Protein AF-A0A0C9T5G6-F1 (afdb_monomer_lite)

Radius of gyration: 14.72 Å; chains: 1; bounding box: 32×23×45 Å

Structure (mmCIF, N/CA/C/O backbone):
data_AF-A0A0C9T5G6-F1
#
_entry.id   AF-A0A0C9T5G6-F1
#
loop_
_atom_site.group_PDB
_atom_site.id
_atom_site.type_symbol
_atom_site.label_atom_id
_atom_site.label_alt_id
_atom_site.label_comp_id
_atom_site.label_asym_id
_atom_site.label_entity_id
_atom_site.label_seq_id
_atom_site.pdbx_PDB_ins_code
_atom_site.Cartn_x
_atom_site.Cartn_y
_atom_site.Cartn_z
_atom_site.occupancy
_atom_site.B_iso_or_equiv
_atom_site.auth_seq_id
_atom_site.auth_comp_id
_atom_site.auth_asym_id
_atom_site.auth_atom_id
_atom_site.pdbx_PDB_model_num
ATOM 1 N N . LEU A 1 1 ? -10.493 -3.730 16.700 1.00 75.31 1 LEU A N 1
ATOM 2 C CA . LEU A 1 1 ? -9.606 -2.964 15.793 1.00 75.31 1 LEU A CA 1
ATOM 3 C C . LEU A 1 1 ? -9.311 -1.556 16.304 1.00 75.31 1 LEU A C 1
ATOM 5 O O . LEU A 1 1 ? -8.146 -1.230 16.403 1.00 75.31 1 LEU A O 1
ATOM 9 N N . LEU A 1 2 ? -10.308 -0.746 16.682 1.00 80.88 2 LEU A N 1
ATOM 10 C CA . LEU A 1 2 ? -10.092 0.678 17.016 1.00 80.88 2 LEU A CA 1
ATOM 11 C C . LEU A 1 2 ? -9.248 0.973 18.266 1.00 80.88 2 LEU A C 1
ATOM 13 O O . LEU A 1 2 ? -8.744 2.078 18.405 1.00 80.88 2 LEU A O 1
ATOM 17 N N . PHE A 1 3 ? -9.087 -0.005 19.157 1.00 88.69 3 PHE A N 1
ATOM 18 C CA . PHE A 1 3 ? -8.210 0.100 20.329 1.00 88.69 3 PHE A CA 1
ATOM 19 C C . PHE A 1 3 ? -6.805 -0.456 20.079 1.00 88.69 3 PHE A C 1
ATOM 21 O O . PHE A 1 3 ? -5.969 -0.433 20.977 1.00 88.69 3 PHE A O 1
ATOM 28 N N . LEU A 1 4 ? -6.555 -1.003 18.886 1.00 89.06 4 LEU A N 1
ATOM 29 C CA . LEU A 1 4 ? -5.241 -1.495 18.510 1.00 89.06 4 LEU A CA 1
ATOM 30 C C . LEU A 1 4 ? -4.440 -0.360 17.867 1.00 89.06 4 LEU A C 1
ATOM 32 O O . LEU A 1 4 ? -5.009 0.444 17.125 1.00 89.06 4 LEU A O 1
ATOM 36 N N . PRO A 1 5 ? -3.125 -0.310 18.104 1.00 88.25 5 PRO A N 1
ATOM 37 C CA . PRO A 1 5 ? -2.254 0.604 17.391 1.00 88.25 5 PRO A CA 1
ATOM 38 C C . PRO A 1 5 ? -2.204 0.244 15.886 1.00 88.25 5 PRO A C 1
ATOM 40 O O . PRO A 1 5 ? -2.388 -0.930 15.530 1.00 88.25 5 PRO A O 1
ATOM 43 N N . PRO A 1 6 ? -1.969 1.219 14.983 1.00 82.62 6 PRO A N 1
ATOM 44 C CA . PRO A 1 6 ? -1.970 1.001 13.532 1.00 82.62 6 PRO A CA 1
ATOM 45 C C . PRO A 1 6 ? -1.040 -0.126 13.068 1.00 82.62 6 PRO A C 1
ATOM 47 O O . PRO A 1 6 ? -1.373 -0.861 12.142 1.00 82.62 6 PRO A O 1
ATOM 50 N N . GLU A 1 7 ? 0.084 -0.323 13.758 1.00 83.12 7 GLU A N 1
ATOM 51 C CA . GLU A 1 7 ? 1.075 -1.365 13.484 1.00 83.12 7 GLU A CA 1
ATOM 52 C C . GLU A 1 7 ? 0.501 -2.782 13.612 1.00 83.12 7 GLU A C 1
ATOM 54 O O . GLU A 1 7 ? 1.009 -3.698 12.967 1.00 83.12 7 GLU A O 1
ATOM 59 N N . LEU A 1 8 ? -0.555 -2.962 14.415 1.00 87.62 8 LEU A N 1
ATOM 60 C CA . LEU A 1 8 ? -1.283 -4.225 14.555 1.00 87.62 8 LEU A CA 1
ATOM 61 C C . LEU A 1 8 ? -2.512 -4.298 13.642 1.00 87.62 8 LEU A C 1
ATOM 63 O O . LEU A 1 8 ? -2.890 -5.385 13.219 1.00 87.62 8 LEU A O 1
ATOM 67 N N . VAL A 1 9 ? -3.125 -3.160 13.308 1.00 88.25 9 VAL A N 1
ATOM 68 C CA . VAL A 1 9 ? -4.277 -3.106 12.393 1.00 88.25 9 VAL A CA 1
ATOM 69 C C . VAL A 1 9 ? -3.857 -3.366 10.945 1.00 88.25 9 VAL A C 1
ATOM 71 O O . VAL A 1 9 ? -4.553 -4.090 10.237 1.00 88.25 9 VAL A O 1
ATOM 74 N N . GLU A 1 10 ? -2.721 -2.817 10.509 1.00 85.38 10 GLU A N 1
ATOM 75 C CA . GLU A 1 10 ? -2.204 -2.975 9.143 1.00 85.38 10 GLU A CA 1
ATOM 76 C C . GLU A 1 10 ? -1.997 -4.452 8.746 1.00 85.38 10 GLU A C 1
ATOM 78 O O . GLU A 1 10 ? -2.505 -4.839 7.696 1.00 85.38 10 GLU A O 1
ATOM 83 N N . PRO A 1 11 ? -1.326 -5.315 9.541 1.00 85.75 11 PRO A N 1
ATOM 84 C CA . PRO A 1 11 ? -1.221 -6.745 9.242 1.00 85.75 11 PRO A CA 1
ATOM 85 C C . PRO A 1 11 ? -2.578 -7.445 9.142 1.00 85.75 11 PRO A C 1
ATOM 87 O O . PRO A 1 11 ? -2.786 -8.224 8.224 1.00 85.75 11 PRO A O 1
ATOM 90 N N . ILE A 1 12 ? -3.529 -7.120 10.024 1.00 89.62 12 ILE A N 1
ATOM 91 C CA . ILE A 1 12 ? -4.872 -7.721 9.990 1.00 89.62 12 ILE A CA 1
ATOM 92 C C . ILE A 1 12 ? -5.595 -7.336 8.692 1.00 89.62 12 ILE A C 1
ATOM 94 O O . ILE A 1 12 ? -6.167 -8.182 8.009 1.00 89.62 12 ILE A O 1
ATOM 98 N N . ALA A 1 13 ? -5.538 -6.059 8.303 1.00 88.88 13 ALA A N 1
ATOM 99 C CA . ALA A 1 13 ? -6.057 -5.612 7.012 1.00 88.88 13 ALA A CA 1
ATOM 100 C C . ALA A 1 13 ? -5.277 -6.234 5.837 1.00 88.88 13 ALA A C 1
ATOM 102 O O . ALA A 1 13 ? -5.839 -6.467 4.764 1.00 88.88 13 ALA A O 1
ATOM 103 N N . ALA A 1 14 ? -3.993 -6.543 6.033 1.00 86.00 14 ALA A N 1
ATOM 104 C CA . ALA A 1 14 ? -3.157 -7.276 5.095 1.00 86.00 14 ALA A CA 1
ATOM 105 C C . ALA A 1 14 ? -3.457 -8.779 5.020 1.00 86.00 14 ALA A C 1
ATOM 107 O O . ALA A 1 14 ? -2.839 -9.408 4.168 1.00 86.00 14 ALA A O 1
ATOM 108 N N . ASP A 1 15 ? -4.433 -9.319 5.751 1.00 88.50 15 ASP A N 1
ATOM 109 C CA . ASP A 1 15 ? -4.917 -10.702 5.587 1.00 88.50 15 ASP A CA 1
ATOM 110 C C . ASP A 1 15 ? -6.283 -10.780 4.878 1.00 88.50 15 ASP A C 1
ATOM 112 O O . ASP A 1 15 ? -6.708 -11.841 4.435 1.00 88.50 15 ASP A O 1
ATOM 116 N N . ILE A 1 16 ? -6.976 -9.652 4.685 1.00 89.69 16 ILE A N 1
ATOM 117 C CA . ILE A 1 16 ? -8.267 -9.617 3.978 1.00 89.69 16 ILE A CA 1
ATOM 118 C C . ILE A 1 16 ? -8.012 -9.570 2.471 1.00 89.69 16 ILE A C 1
ATOM 120 O O . ILE A 1 16 ? -7.510 -8.566 1.976 1.00 89.69 16 ILE A O 1
ATOM 124 N N . ASP A 1 17 ? -8.336 -10.613 1.709 1.00 86.44 17 ASP A N 1
ATOM 125 C CA . ASP A 1 17 ? -8.026 -10.669 0.268 1.00 86.44 17 ASP A CA 1
ATOM 126 C C . ASP A 1 17 ? -8.962 -9.830 -0.607 1.00 86.44 17 ASP A C 1
ATOM 128 O O . ASP A 1 17 ? -8.508 -9.146 -1.528 1.00 86.44 17 ASP A O 1
ATOM 132 N N . SER A 1 18 ? -10.257 -9.854 -0.294 1.00 89.06 18 SER A N 1
ATOM 133 C CA . SER A 1 18 ? -11.313 -9.195 -1.062 1.00 89.06 18 SER A CA 1
ATOM 134 C C . SER A 1 18 ? -11.210 -7.663 -0.980 1.00 89.06 18 SER A C 1
ATOM 136 O O . SER A 1 18 ? -11.327 -7.092 0.110 1.00 89.06 18 SER A O 1
ATOM 138 N N . PRO A 1 19 ? -11.054 -6.953 -2.117 1.00 87.44 19 PRO A N 1
ATOM 139 C CA . PRO A 1 19 ? -11.084 -5.491 -2.138 1.00 87.44 19 PRO A CA 1
ATOM 140 C C . PRO A 1 19 ? -12.428 -4.919 -1.675 1.00 87.44 19 PRO A C 1
ATOM 142 O O . PRO A 1 19 ? -12.461 -3.853 -1.067 1.00 87.44 19 PRO A O 1
ATOM 145 N N . ALA A 1 20 ? -13.531 -5.627 -1.937 1.00 90.81 20 ALA A N 1
ATOM 146 C CA . ALA A 1 20 ? -14.856 -5.211 -1.491 1.00 90.81 20 ALA A CA 1
ATOM 147 C C . ALA A 1 20 ? -14.966 -5.252 0.040 1.00 90.81 20 ALA A C 1
ATOM 149 O O . ALA A 1 20 ? -15.473 -4.310 0.641 1.00 90.81 20 ALA A O 1
ATOM 150 N N . ASP A 1 21 ? -14.418 -6.287 0.681 1.00 92.94 21 ASP A N 1
ATOM 151 C CA . ASP A 1 21 ? -14.459 -6.418 2.142 1.00 92.94 21 ASP A CA 1
ATOM 152 C C . ASP A 1 21 ? -13.558 -5.391 2.828 1.00 92.94 21 ASP A C 1
ATOM 154 O O . ASP A 1 21 ? -13.947 -4.803 3.836 1.00 92.94 21 ASP A O 1
ATOM 158 N N . LEU A 1 22 ? -12.389 -5.098 2.248 1.00 91.44 22 LEU A N 1
ATOM 159 C CA . LEU A 1 22 ? -11.546 -3.987 2.697 1.00 91.44 22 LEU A CA 1
ATOM 160 C C . LEU A 1 22 ? -12.260 -2.648 2.593 1.00 91.44 22 LEU A C 1
ATOM 162 O O . LEU A 1 22 ? -12.171 -1.843 3.514 1.00 91.44 22 LEU A O 1
ATOM 166 N N . LEU A 1 23 ? -12.948 -2.399 1.478 1.00 92.75 23 LEU A N 1
ATOM 167 C CA . LEU A 1 23 ? -13.704 -1.170 1.293 1.00 92.75 23 LEU A CA 1
ATOM 168 C C . LEU A 1 23 ? -14.824 -1.069 2.328 1.00 92.75 23 LEU A C 1
ATOM 170 O O . LEU A 1 23 ? -14.924 -0.054 3.009 1.00 92.75 23 LEU A O 1
ATOM 174 N N . ASN A 1 24 ? -15.598 -2.136 2.519 1.00 94.56 24 ASN A N 1
ATOM 175 C CA . ASN A 1 24 ? -16.631 -2.183 3.549 1.00 94.56 24 ASN A CA 1
ATOM 176 C C . ASN A 1 24 ? -16.046 -1.917 4.943 1.00 94.56 24 ASN A C 1
ATOM 178 O O . ASN A 1 24 ? -16.608 -1.127 5.700 1.00 94.56 24 ASN A O 1
ATOM 182 N N . LEU A 1 25 ? -14.887 -2.501 5.266 1.00 92.62 25 LEU A N 1
ATOM 183 C CA . LEU A 1 25 ? -14.199 -2.275 6.536 1.00 92.62 25 LEU A CA 1
ATOM 184 C C . LEU A 1 25 ? -13.711 -0.825 6.681 1.00 92.62 25 LEU A C 1
ATOM 186 O O . LEU A 1 25 ? -13.893 -0.219 7.737 1.00 92.62 25 LEU A O 1
ATOM 190 N N . ALA A 1 26 ? -13.138 -0.245 5.626 1.00 93.19 26 ALA A N 1
ATOM 191 C CA . ALA A 1 26 ? -12.693 1.146 5.591 1.00 93.19 26 ALA A CA 1
ATOM 192 C C . ALA A 1 26 ? -13.846 2.134 5.812 1.00 93.19 26 ALA A C 1
ATOM 194 O O . ALA A 1 26 ? -13.659 3.168 6.446 1.00 93.19 26 ALA A O 1
ATOM 195 N N . LEU A 1 27 ? -15.043 1.809 5.322 1.00 94.69 27 LEU A N 1
ATOM 196 C CA . LEU A 1 27 ? -16.226 2.662 5.427 1.00 94.69 27 LEU A CA 1
ATOM 197 C C . LEU A 1 27 ? -16.886 2.632 6.812 1.00 94.69 27 LEU A C 1
ATOM 199 O O . LEU A 1 27 ? -17.751 3.460 7.087 1.00 94.69 27 LEU A O 1
ATOM 203 N N . THR A 1 28 ? -16.479 1.725 7.705 1.00 94.38 28 THR A N 1
ATOM 204 C CA . THR A 1 28 ? -17.066 1.641 9.052 1.00 94.38 28 THR A CA 1
ATOM 205 C C . THR A 1 28 ? -16.735 2.849 9.926 1.00 94.38 28 THR A C 1
ATOM 207 O O . THR A 1 28 ? -17.575 3.283 10.714 1.00 94.38 28 THR A O 1
ATOM 210 N N . CYS A 1 29 ? -15.524 3.409 9.815 1.00 93.25 29 CYS A N 1
ATOM 211 C CA . CYS A 1 29 ? -15.125 4.599 10.562 1.00 93.25 29 CYS A CA 1
ATOM 212 C C . CYS A 1 29 ? -13.886 5.286 9.970 1.00 93.25 29 CYS A C 1
ATOM 214 O O . CYS A 1 29 ? -13.113 4.699 9.211 1.00 93.25 29 CYS A O 1
ATOM 216 N N . ARG A 1 30 ? -13.641 6.530 10.402 1.00 91.19 30 ARG A N 1
ATOM 217 C CA . ARG A 1 30 ? -12.525 7.342 9.898 1.00 91.19 30 ARG A CA 1
ATOM 218 C C . ARG A 1 30 ? -11.145 6.739 10.175 1.00 91.19 30 ARG A C 1
ATOM 220 O O . ARG A 1 30 ? -10.285 6.776 9.306 1.00 91.19 30 ARG A O 1
ATOM 227 N N 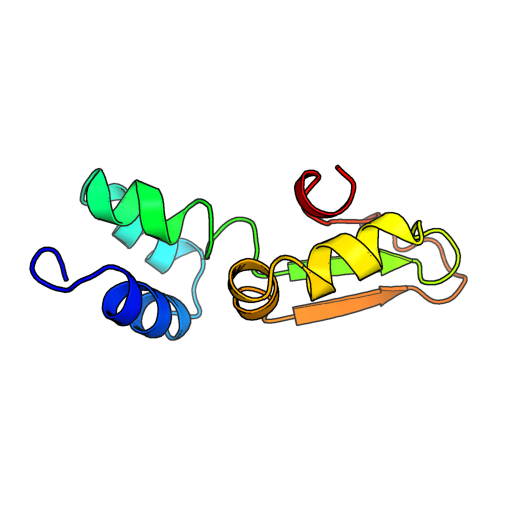. ALA A 1 31 ? -10.941 6.158 11.356 1.00 89.75 31 ALA A N 1
ATOM 228 C CA . ALA A 1 31 ? -9.648 5.577 11.716 1.00 89.75 31 ALA A CA 1
ATOM 229 C C . ALA A 1 31 ? -9.280 4.382 10.819 1.00 89.75 31 ALA A C 1
ATOM 231 O O . ALA A 1 31 ? -8.131 4.245 10.412 1.00 89.75 31 ALA A O 1
ATOM 232 N N . LEU A 1 32 ? -10.259 3.538 10.474 1.00 90.31 32 LEU A N 1
ATOM 233 C CA . LEU A 1 32 ? -10.044 2.418 9.557 1.00 90.31 32 LEU A CA 1
ATOM 234 C C . LEU A 1 32 ? -9.892 2.890 8.116 1.00 90.31 32 LEU A C 1
ATOM 236 O O . LEU A 1 32 ? -9.041 2.364 7.407 1.00 90.31 32 LEU A O 1
ATOM 240 N N . HIS A 1 33 ? -10.643 3.909 7.699 1.00 91.88 33 HIS A N 1
ATOM 241 C CA . HIS A 1 33 ? -10.456 4.551 6.401 1.00 91.88 33 HIS A CA 1
ATOM 242 C C . HIS A 1 33 ? -9.005 5.018 6.194 1.00 91.88 33 HIS A C 1
ATOM 244 O O . HIS A 1 33 ? -8.388 4.685 5.181 1.00 91.88 33 HIS A O 1
ATOM 250 N N . ASP A 1 34 ? -8.449 5.736 7.172 1.00 89.00 34 ASP A N 1
ATOM 251 C CA . ASP A 1 34 ? -7.123 6.359 7.071 1.00 89.00 34 ASP A CA 1
ATOM 252 C C . ASP A 1 34 ? -5.968 5.337 7.093 1.00 89.00 34 ASP A C 1
ATOM 254 O O . ASP A 1 34 ? -4.855 5.658 6.683 1.00 89.00 34 ASP A O 1
ATOM 258 N N . ILE A 1 35 ? -6.239 4.089 7.493 1.00 86.38 35 ILE A N 1
ATOM 259 C CA . ILE A 1 35 ? -5.297 2.964 7.406 1.00 86.38 35 ILE A CA 1
ATOM 260 C C . ILE A 1 35 ? -5.549 2.139 6.131 1.00 86.38 35 ILE A C 1
ATOM 262 O O . ILE A 1 35 ? -4.627 1.799 5.399 1.00 86.38 35 ILE A O 1
ATOM 266 N N . ILE A 1 36 ? -6.798 1.800 5.816 1.00 89.06 36 ILE A N 1
ATOM 267 C CA . ILE A 1 36 ? -7.112 0.809 4.778 1.00 89.06 36 ILE A CA 1
ATOM 268 C C . ILE A 1 36 ? -7.034 1.395 3.368 1.00 89.06 36 ILE A C 1
ATOM 270 O O . ILE A 1 36 ? -6.466 0.767 2.472 1.00 89.06 36 ILE A O 1
ATOM 274 N N . VAL A 1 37 ? -7.573 2.594 3.144 1.00 85.31 37 VAL A N 1
ATOM 275 C CA . VAL A 1 37 ? -7.620 3.195 1.802 1.00 85.31 37 VAL A CA 1
ATOM 276 C C . VAL A 1 37 ? -6.213 3.461 1.245 1.00 85.31 37 VAL A C 1
ATOM 278 O O . VAL A 1 37 ? -5.898 2.940 0.167 1.00 85.31 37 VAL A O 1
ATOM 281 N N . PRO A 1 38 ? -5.329 4.192 1.954 1.00 80.94 38 PRO A N 1
ATOM 282 C CA . PRO A 1 38 ? -4.011 4.520 1.429 1.00 80.94 38 PRO A CA 1
ATOM 283 C C . PRO A 1 38 ? -3.007 3.369 1.485 1.00 80.94 38 PRO A C 1
ATOM 285 O O . PRO A 1 38 ? -1.932 3.544 0.946 1.00 80.94 38 PRO A O 1
ATOM 288 N N . PHE A 1 39 ? -3.285 2.221 2.108 1.00 78.25 39 PHE A N 1
ATOM 289 C CA . PHE A 1 39 ? -2.290 1.138 2.200 1.00 78.25 39 PHE A CA 1
ATOM 290 C C . PHE A 1 39 ? -2.779 -0.203 1.655 1.00 78.25 39 PHE A C 1
ATOM 292 O O . PHE A 1 39 ? -1.970 -1.020 1.232 1.00 78.25 39 PHE A O 1
ATOM 299 N N . HIS A 1 40 ? -4.086 -0.449 1.589 1.00 82.06 40 HIS A N 1
ATOM 300 C CA . HIS A 1 40 ? -4.613 -1.764 1.218 1.00 82.06 40 HIS A CA 1
ATOM 301 C C . HIS A 1 40 ? -5.566 -1.735 0.023 1.00 82.06 40 HIS A C 1
ATOM 303 O O . HIS A 1 40 ? -5.672 -2.749 -0.658 1.00 82.06 40 HIS A O 1
ATOM 309 N N . LEU A 1 41 ? -6.214 -0.611 -0.292 1.00 79.00 41 LEU A N 1
ATOM 310 C CA . LEU A 1 41 ? -7.016 -0.507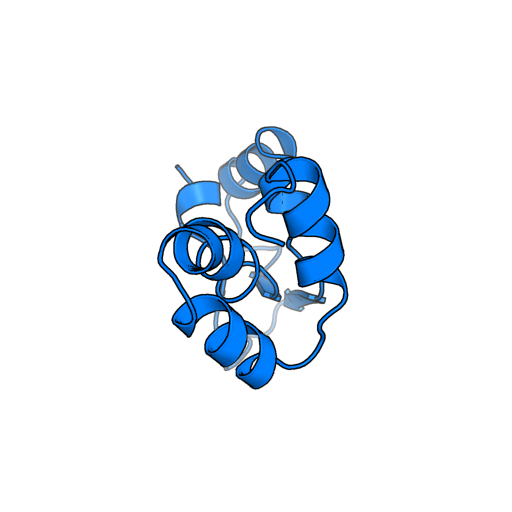 -1.519 1.00 79.00 41 LEU A CA 1
ATOM 311 C C . LEU A 1 41 ? -6.186 -0.026 -2.711 1.00 79.00 41 LEU A C 1
ATOM 313 O O . LEU A 1 41 ? -6.243 -0.636 -3.775 1.00 79.00 41 LEU A O 1
ATOM 317 N N . HIS A 1 42 ? -5.372 1.019 -2.537 1.00 72.69 42 HIS A N 1
ATOM 318 C CA . HIS A 1 42 ? -4.611 1.597 -3.651 1.00 72.69 42 HIS A CA 1
ATOM 319 C C . HIS A 1 42 ? -3.240 0.936 -3.896 1.00 72.69 42 HIS A C 1
ATOM 321 O O . HIS A 1 42 ? -2.746 0.965 -5.018 1.00 72.69 42 HIS A O 1
ATOM 327 N N . PHE A 1 43 ? -2.626 0.315 -2.880 1.00 72.56 43 PHE A N 1
ATOM 328 C CA . PHE A 1 43 ? -1.198 -0.059 -2.901 1.00 72.56 43 PHE A CA 1
ATOM 329 C C . PHE A 1 43 ? -0.938 -1.570 -2.969 1.00 72.56 43 PHE A C 1
ATOM 331 O O . PHE A 1 43 ? 0.172 -2.017 -2.712 1.00 72.56 43 PHE A O 1
ATOM 338 N N . ARG A 1 44 ? -1.938 -2.385 -3.331 1.00 81.81 44 ARG A N 1
ATOM 339 C CA . ARG A 1 44 ? -1.775 -3.852 -3.404 1.00 81.81 44 ARG A CA 1
ATOM 340 C C . ARG A 1 44 ? -1.178 -4.370 -4.698 1.00 81.81 44 ARG A C 1
ATOM 342 O O . ARG A 1 44 ? -0.580 -5.446 -4.698 1.00 81.81 44 ARG A O 1
ATOM 349 N N . LYS A 1 45 ? -1.382 -3.650 -5.795 1.00 83.25 45 LYS A N 1
ATOM 350 C CA . LYS A 1 45 ? -0.940 -4.063 -7.123 1.00 83.25 45 LYS A CA 1
ATOM 351 C C . LYS A 1 45 ? 0.101 -3.086 -7.621 1.00 83.25 45 LYS A C 1
ATOM 353 O O . LYS A 1 45 ? -0.098 -1.877 -7.546 1.00 83.25 45 LYS A O 1
ATOM 358 N N . LEU A 1 46 ? 1.184 -3.643 -8.131 1.00 85.88 46 LEU A N 1
ATOM 359 C CA . LEU A 1 46 ? 2.265 -2.907 -8.743 1.00 85.88 46 LEU A CA 1
ATOM 360 C C . LEU A 1 46 ? 2.432 -3.438 -10.164 1.00 85.88 46 LEU A C 1
ATOM 362 O O . LEU A 1 46 ? 2.747 -4.610 -10.334 1.00 85.88 46 LEU A O 1
ATOM 366 N N . SER A 1 47 ? 2.188 -2.598 -11.166 1.00 87.19 47 SER A N 1
ATOM 367 C CA . SER A 1 47 ? 2.399 -2.929 -12.576 1.00 87.19 47 SER A CA 1
ATOM 368 C C . SER A 1 47 ? 3.349 -1.914 -13.183 1.00 87.19 47 SER A C 1
ATOM 370 O O . SER A 1 47 ? 3.080 -0.714 -13.117 1.00 87.19 47 SER A O 1
ATOM 372 N N . PHE A 1 48 ? 4.469 -2.365 -13.734 1.00 85.88 48 PHE A N 1
ATOM 373 C CA . PHE A 1 48 ? 5.418 -1.462 -14.374 1.00 85.88 48 PHE A CA 1
ATOM 374 C C . PHE A 1 48 ? 6.206 -2.139 -15.492 1.00 85.88 48 PHE A C 1
ATOM 376 O O . PHE A 1 48 ? 6.489 -3.340 -15.469 1.00 85.88 48 PHE A O 1
ATOM 383 N N . ASN A 1 49 ? 6.615 -1.335 -16.467 1.00 85.94 49 ASN A N 1
ATOM 384 C CA . ASN A 1 49 ? 7.542 -1.740 -17.505 1.00 85.94 49 ASN A CA 1
ATOM 385 C C . ASN A 1 49 ? 8.995 -1.519 -17.070 1.00 85.94 49 ASN A C 1
ATOM 387 O O . ASN A 1 49 ? 9.467 -0.384 -17.009 1.00 85.94 49 ASN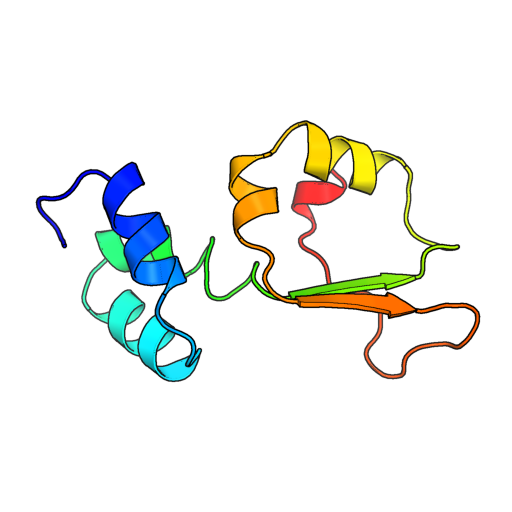 A O 1
ATOM 391 N N . MET A 1 50 ? 9.735 -2.614 -16.878 1.00 83.12 50 MET A N 1
ATOM 392 C CA . MET A 1 50 ? 11.127 -2.595 -16.405 1.00 83.12 50 MET A CA 1
ATOM 393 C C . MET A 1 50 ? 12.045 -1.663 -17.217 1.00 83.12 50 MET A C 1
ATOM 395 O O . MET A 1 50 ? 12.980 -1.086 -16.670 1.00 83.12 50 MET A O 1
ATOM 399 N N . SER A 1 51 ? 11.786 -1.500 -18.518 1.00 82.00 51 SER A N 1
ATOM 400 C CA . SER A 1 51 ? 12.593 -0.662 -19.413 1.00 82.00 51 SER A CA 1
ATOM 401 C C . SER A 1 51 ? 12.232 0.825 -19.360 1.00 82.00 51 SER A C 1
ATOM 403 O O . SER A 1 51 ? 13.039 1.651 -19.778 1.00 82.00 51 SER A O 1
ATOM 405 N N . LYS A 1 52 ? 11.030 1.179 -18.888 1.00 82.94 52 LYS A N 1
ATOM 406 C CA . LYS A 1 52 ? 10.537 2.568 -18.826 1.00 82.94 52 LYS A CA 1
ATOM 407 C C . LYS A 1 52 ? 10.516 3.139 -17.411 1.00 82.94 52 LYS A C 1
ATOM 409 O O . LYS A 1 52 ? 10.457 4.355 -17.249 1.00 82.94 52 LYS A O 1
ATOM 414 N N . THR A 1 53 ? 10.549 2.284 -16.393 1.00 84.75 53 THR A N 1
ATOM 415 C CA . THR A 1 53 ? 10.462 2.713 -15.000 1.00 84.75 53 THR A CA 1
ATOM 416 C C . THR A 1 53 ? 11.690 3.538 -14.589 1.00 84.75 53 THR A C 1
ATOM 418 O O . THR A 1 53 ? 12.821 3.068 -14.731 1.00 84.75 53 THR A O 1
ATOM 421 N N . PRO A 1 54 ? 11.501 4.761 -14.059 1.00 87.31 54 PRO A N 1
ATOM 422 C CA . PRO A 1 54 ? 12.607 5.628 -13.665 1.00 87.31 54 PRO A CA 1
ATOM 423 C C . PRO A 1 54 ? 13.337 5.088 -12.430 1.00 87.31 54 PRO A C 1
ATOM 425 O O . PRO A 1 54 ? 12.722 4.500 -11.549 1.00 87.31 54 PRO A O 1
ATOM 428 N N . LEU A 1 55 ? 14.637 5.368 -12.289 1.00 88.06 55 LEU A N 1
ATOM 429 C CA . LEU A 1 55 ? 15.410 4.963 -11.101 1.00 88.06 55 LEU A CA 1
ATOM 430 C C . LEU A 1 55 ? 14.806 5.478 -9.783 1.00 88.06 55 LEU A C 1
ATOM 432 O O . LEU A 1 55 ? 14.849 4.775 -8.776 1.00 88.06 55 LEU A O 1
ATOM 436 N N . ALA A 1 56 ? 14.205 6.673 -9.801 1.00 88.25 56 ALA A N 1
ATOM 437 C CA . ALA A 1 56 ? 13.535 7.271 -8.645 1.00 88.25 56 ALA A CA 1
ATOM 438 C C . ALA A 1 56 ? 12.458 6.354 -8.042 1.00 88.25 56 ALA A C 1
ATOM 440 O O . ALA A 1 56 ? 12.330 6.295 -6.825 1.00 88.25 56 ALA A O 1
ATOM 441 N N . PHE A 1 57 ? 11.765 5.569 -8.873 1.00 87.94 57 PHE A N 1
ATOM 442 C CA . PHE A 1 57 ? 10.792 4.576 -8.422 1.00 87.94 57 PHE A CA 1
ATOM 443 C C . PHE A 1 57 ? 11.413 3.535 -7.480 1.00 87.94 57 PHE A C 1
ATOM 445 O O . PHE A 1 57 ? 10.879 3.262 -6.404 1.00 87.94 57 PHE A O 1
ATOM 452 N N . TRP A 1 58 ? 12.570 2.982 -7.857 1.00 88.44 58 TRP A N 1
ATOM 453 C CA . TRP A 1 58 ? 13.274 1.978 -7.057 1.00 88.44 58 TRP A CA 1
ATOM 454 C C . TRP A 1 58 ? 13.772 2.563 -5.740 1.00 88.44 58 TRP A C 1
ATOM 456 O O . TRP A 1 58 ? 13.596 1.951 -4.686 1.00 88.44 58 TRP A O 1
ATOM 466 N N . TYR A 1 59 ? 14.314 3.783 -5.780 1.00 90.69 59 TYR A N 1
ATOM 467 C CA . TYR A 1 59 ? 14.660 4.521 -4.566 1.00 90.69 59 TYR A CA 1
ATOM 468 C C . TYR A 1 59 ? 13.434 4.756 -3.677 1.00 90.69 59 TYR A C 1
ATOM 470 O O . TYR A 1 59 ? 13.520 4.560 -2.467 1.00 9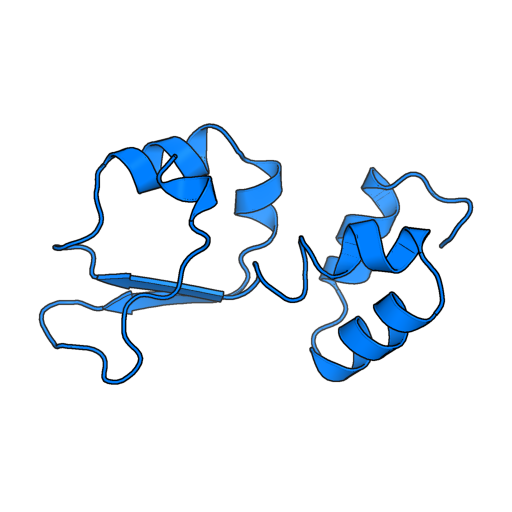0.69 59 TYR A O 1
ATOM 478 N N . GLY A 1 60 ? 12.282 5.098 -4.257 1.00 88.31 60 GLY A N 1
ATOM 479 C CA . GLY A 1 60 ? 11.025 5.269 -3.536 1.00 88.31 60 GLY A CA 1
ATOM 480 C C . GLY A 1 60 ? 10.595 4.014 -2.777 1.00 88.31 60 GLY A C 1
ATOM 481 O O . GLY A 1 60 ? 10.193 4.122 -1.619 1.00 88.31 60 GLY A O 1
ATOM 482 N N . ILE A 1 61 ? 10.734 2.831 -3.384 1.00 87.62 61 ILE A N 1
ATOM 483 C CA . ILE A 1 61 ? 10.441 1.544 -2.729 1.00 87.62 61 ILE A CA 1
ATOM 484 C C . ILE A 1 61 ? 11.417 1.283 -1.576 1.00 87.62 61 ILE A C 1
ATOM 486 O O . ILE A 1 61 ? 10.983 0.936 -0.478 1.00 87.62 61 ILE A O 1
ATOM 490 N N . ILE A 1 62 ? 12.720 1.481 -1.805 1.00 89.56 62 ILE A N 1
ATOM 491 C CA . ILE A 1 62 ? 13.769 1.245 -0.800 1.00 89.56 62 ILE A CA 1
ATOM 492 C C . ILE A 1 62 ? 13.583 2.164 0.416 1.00 89.56 62 ILE A C 1
ATOM 494 O O . ILE A 1 62 ? 13.658 1.713 1.556 1.00 89.56 62 ILE A O 1
ATOM 498 N N . VAL A 1 63 ? 13.320 3.452 0.181 1.00 91.00 63 VAL A N 1
ATOM 499 C CA . VAL A 1 63 ? 13.196 4.469 1.238 1.00 91.00 63 VAL A CA 1
ATOM 500 C C . VAL A 1 63 ? 11.867 4.356 1.996 1.00 91.00 63 VAL A C 1
ATOM 502 O O . VAL A 1 63 ? 11.776 4.797 3.141 1.00 91.00 63 VAL A O 1
ATOM 505 N N . LYS A 1 64 ? 10.829 3.750 1.400 1.00 87.19 64 LYS A N 1
ATOM 506 C CA . LYS A 1 64 ? 9.480 3.644 1.984 1.00 87.19 64 LYS A CA 1
ATOM 507 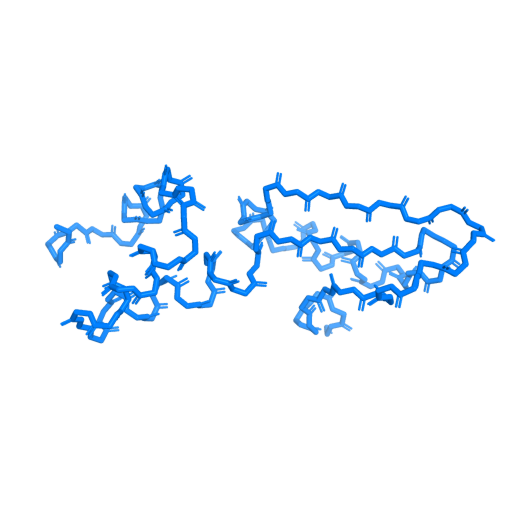C C . LYS A 1 64 ? 9.080 2.172 2.226 1.00 87.19 64 LYS A C 1
ATOM 509 O O . LYS A 1 64 ? 8.109 1.697 1.633 1.00 87.19 64 LYS A O 1
ATOM 514 N N . PRO A 1 65 ? 9.738 1.442 3.153 1.00 83.44 65 PRO A N 1
ATOM 515 C CA . PRO A 1 65 ? 9.501 0.008 3.367 1.00 83.44 65 PRO A CA 1
ATOM 516 C C . PRO A 1 65 ? 8.075 -0.315 3.833 1.00 83.44 65 PRO A C 1
ATOM 518 O O . PRO A 1 65 ? 7.530 -1.361 3.485 1.00 83.44 65 PRO A O 1
ATOM 521 N N . ARG A 1 66 ? 7.429 0.600 4.574 1.00 79.94 66 ARG A N 1
ATOM 522 C CA . ARG A 1 66 ? 6.013 0.455 4.961 1.00 79.94 66 ARG A CA 1
ATOM 523 C C . ARG A 1 66 ? 5.094 0.376 3.745 1.00 79.94 66 ARG A C 1
ATOM 525 O O . ARG A 1 66 ? 4.172 -0.426 3.749 1.00 79.94 66 ARG A O 1
ATOM 532 N N . LEU A 1 67 ? 5.382 1.166 2.710 1.00 79.69 67 LEU A N 1
ATOM 533 C CA . LEU A 1 67 ? 4.636 1.162 1.456 1.00 79.69 67 LEU A CA 1
ATOM 534 C C . LEU A 1 67 ? 4.954 -0.086 0.628 1.00 79.69 67 LEU A C 1
ATOM 536 O O . LEU A 1 67 ? 4.057 -0.701 0.067 1.00 79.69 67 LEU A O 1
ATOM 540 N N . ALA A 1 68 ? 6.231 -0.478 0.589 1.00 83.06 68 ALA A N 1
ATOM 541 C CA . ALA A 1 68 ? 6.673 -1.678 -0.112 1.00 83.06 68 ALA A CA 1
ATOM 542 C C . ALA A 1 68 ? 5.972 -2.945 0.408 1.00 83.06 68 ALA A C 1
ATOM 544 O O . ALA A 1 68 ? 5.597 -3.813 -0.375 1.00 83.06 68 ALA A O 1
ATOM 545 N N . ARG A 1 69 ? 5.725 -3.016 1.723 1.00 82.38 69 ARG A N 1
ATOM 546 C CA . ARG A 1 69 ? 4.995 -4.114 2.376 1.00 82.38 69 ARG A CA 1
ATOM 547 C C . ARG A 1 69 ? 3.539 -4.247 1.914 1.00 82.38 69 ARG A C 1
ATOM 549 O O . ARG A 1 69 ? 2.955 -5.316 2.050 1.00 82.38 69 ARG A O 1
ATOM 556 N N . CYS A 1 70 ? 2.941 -3.180 1.395 1.00 82.38 70 CYS A N 1
ATOM 557 C CA . CYS A 1 70 ? 1.552 -3.190 0.948 1.00 82.38 70 CYS A CA 1
ATOM 558 C C . CYS A 1 70 ? 1.356 -3.929 -0.382 1.00 82.38 70 CYS A C 1
ATOM 560 O O . CYS A 1 70 ? 0.246 -4.395 -0.656 1.00 82.38 70 CYS A O 1
ATOM 562 N N . PHE A 1 71 ? 2.412 -4.060 -1.194 1.00 85.62 71 PHE A N 1
ATOM 563 C CA . PHE A 1 71 ? 2.339 -4.745 -2.479 1.00 85.62 71 PHE A CA 1
ATOM 564 C C . PHE A 1 71 ? 2.162 -6.249 -2.278 1.00 85.62 71 PHE A C 1
ATOM 566 O O . PHE A 1 71 ? 2.959 -6.909 -1.618 1.00 85.62 71 PHE A O 1
ATOM 573 N N . ARG A 1 72 ? 1.117 -6.802 -2.892 1.00 84.50 72 ARG A N 1
ATOM 574 C CA . ARG A 1 72 ? 0.824 -8.240 -2.893 1.00 84.50 72 ARG A CA 1
ATOM 575 C C . ARG A 1 72 ? 1.034 -8.887 -4.249 1.00 84.50 72 ARG A C 1
ATOM 577 O O . ARG A 1 72 ? 1.311 -10.078 -4.330 1.00 84.50 72 ARG A O 1
ATOM 584 N N . THR A 1 73 ? 0.868 -8.117 -5.318 1.00 85.06 73 THR A N 1
ATOM 585 C CA . THR A 1 73 ? 1.022 -8.615 -6.681 1.00 85.06 73 THR A CA 1
ATOM 586 C C . THR A 1 73 ? 1.899 -7.658 -7.462 1.00 85.06 73 THR A C 1
ATOM 588 O O . THR A 1 73 ? 1.624 -6.457 -7.503 1.00 85.06 73 THR A O 1
ATOM 591 N N . VAL A 1 74 ? 2.944 -8.205 -8.078 1.00 87.25 74 VAL A N 1
ATOM 592 C CA . VAL A 1 74 ? 3.870 -7.463 -8.929 1.00 87.25 74 VAL A CA 1
ATOM 593 C C . VAL A 1 74 ? 3.763 -8.014 -10.344 1.00 87.25 74 VAL A C 1
ATOM 595 O O . VAL A 1 74 ? 4.024 -9.192 -10.581 1.00 87.25 74 VAL A O 1
ATOM 598 N N . HIS A 1 75 ? 3.375 -7.151 -11.272 1.00 87.56 75 HIS A N 1
ATOM 599 C CA . HIS A 1 75 ? 3.358 -7.407 -12.700 1.00 87.56 75 HIS A CA 1
ATOM 600 C C . HIS A 1 75 ? 4.505 -6.627 -13.338 1.00 87.56 75 HIS A C 1
ATOM 602 O O . HIS A 1 75 ? 4.595 -5.407 -13.207 1.00 87.56 75 HIS A O 1
ATOM 608 N N . VAL A 1 76 ? 5.404 -7.352 -14.000 1.00 86.50 76 VAL A N 1
ATOM 609 C CA . VAL A 1 76 ? 6.550 -6.765 -14.695 1.00 86.50 76 VAL A CA 1
ATOM 610 C C . VAL A 1 76 ? 6.359 -6.988 -16.183 1.00 86.50 76 VAL A C 1
ATOM 612 O O . VAL A 1 76 ? 6.480 -8.113 -16.671 1.00 86.50 76 VAL A O 1
ATOM 615 N N . ALA A 1 77 ? 6.066 -5.914 -16.909 1.00 82.62 77 ALA A N 1
ATOM 616 C CA . ALA A 1 77 ? 5.959 -5.971 -18.356 1.00 82.62 77 ALA A CA 1
ATOM 617 C C . ALA A 1 77 ? 7.365 -5.996 -18.973 1.00 82.62 77 ALA A C 1
ATOM 619 O O . ALA A 1 77 ? 8.186 -5.108 -18.717 1.00 82.62 77 ALA A O 1
ATOM 620 N N . HIS A 1 78 ? 7.639 -6.991 -19.821 1.00 69.31 78 HIS A N 1
ATOM 621 C CA . HIS A 1 78 ? 8.867 -7.055 -20.611 1.00 69.31 78 HIS A CA 1
ATOM 622 C C . HIS A 1 78 ? 8.551 -6.819 -22.092 1.00 69.31 78 HIS A C 1
ATOM 624 O O . HIS A 1 78 ? 7.928 -7.650 -22.747 1.00 69.31 78 HIS A O 1
ATOM 630 N N . ASN A 1 79 ? 8.994 -5.673 -22.621 1.00 61.19 79 ASN A N 1
ATOM 631 C CA . ASN A 1 79 ? 9.035 -5.312 -24.050 1.00 61.19 79 ASN A CA 1
ATOM 632 C C . ASN A 1 79 ? 7.734 -5.343 -24.872 1.00 61.19 79 ASN A C 1
ATOM 634 O O . ASN A 1 79 ? 7.756 -4.903 -26.020 1.00 61.19 79 ASN A O 1
ATOM 638 N N . LYS A 1 80 ? 6.599 -5.774 -24.322 1.00 56.78 80 LYS A N 1
ATOM 639 C CA . LYS A 1 80 ? 5.281 -5.574 -24.932 1.00 56.78 80 LYS A CA 1
ATOM 640 C C . LYS A 1 80 ? 4.544 -4.465 -24.181 1.00 56.78 80 LYS A C 1
ATOM 642 O O . LYS A 1 80 ? 4.694 -4.375 -22.961 1.00 56.78 80 LYS A O 1
ATOM 647 N N . PRO A 1 81 ? 3.808 -3.583 -24.877 1.00 54.25 81 PRO A N 1
ATOM 648 C CA . PRO A 1 81 ? 2.883 -2.698 -24.195 1.00 54.25 81 PRO A CA 1
ATOM 649 C C . PRO A 1 81 ? 1.835 -3.584 -23.520 1.00 54.25 81 PRO A C 1
ATOM 651 O O . PRO A 1 81 ? 1.056 -4.239 -24.207 1.00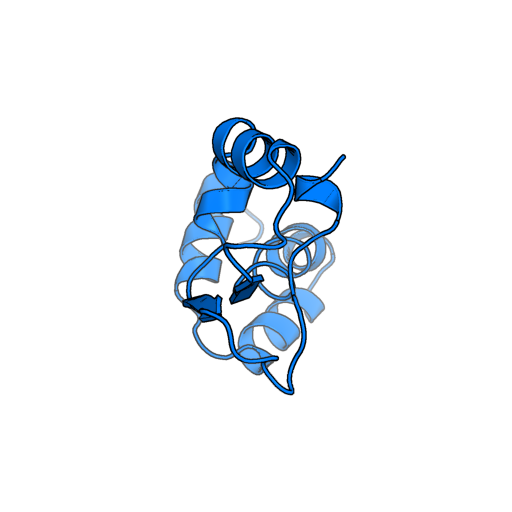 54.25 81 PRO A O 1
ATOM 654 N N . ASP A 1 82 ? 1.860 -3.653 -22.190 1.00 56.12 82 ASP A N 1
ATOM 655 C CA . ASP A 1 82 ? 0.710 -4.167 -21.456 1.00 56.12 82 ASP A CA 1
ATOM 656 C C . ASP A 1 82 ? -0.467 -3.244 -21.771 1.00 56.12 82 ASP A C 1
ATOM 658 O O . ASP A 1 82 ? -0.364 -2.022 -21.625 1.00 56.12 82 ASP A O 1
ATOM 662 N N . GLU A 1 83 ? -1.585 -3.824 -22.203 1.00 58.06 83 GLU A N 1
ATOM 663 C CA . GLU A 1 83 ? -2.814 -3.083 -22.515 1.00 58.06 83 GLU A CA 1
ATOM 664 C C . GLU A 1 83 ? -3.347 -2.312 -21.289 1.00 58.06 83 GLU A C 1
ATOM 666 O O . GLU A 1 83 ? -4.086 -1.342 -21.434 1.00 58.06 83 GLU A O 1
ATOM 671 N N . GLN A 1 84 ? -2.930 -2.706 -20.079 1.00 60.31 84 GLN A N 1
ATOM 672 C CA . GLN A 1 84 ? -3.294 -2.077 -18.808 1.00 60.31 84 GLN A CA 1
ATOM 673 C C . GLN A 1 84 ? -2.469 -0.828 -18.437 1.00 60.31 84 GLN A C 1
ATOM 675 O O . GLN A 1 84 ? -2.906 -0.066 -17.575 1.00 60.31 84 GLN A O 1
ATOM 680 N N . GLY A 1 85 ? -1.313 -0.594 -19.070 1.00 67.38 85 GLY A N 1
ATOM 681 C CA . GLY A 1 85 ? -0.401 0.498 -18.711 1.00 67.38 85 GLY A CA 1
ATOM 682 C C . GLY A 1 85 ? 0.325 0.316 -17.367 1.00 67.38 85 GLY A C 1
ATOM 683 O O . GLY A 1 85 ? 0.080 -0.627 -16.611 1.00 67.38 85 GLY A O 1
ATOM 684 N N . ASP A 1 86 ? 1.258 1.228 -17.079 1.00 70.88 86 ASP A N 1
ATOM 685 C CA . ASP A 1 86 ? 1.962 1.262 -15.796 1.00 70.88 86 ASP A CA 1
ATOM 686 C C . ASP A 1 86 ? 0.991 1.713 -14.689 1.00 70.88 86 ASP A C 1
ATOM 688 O O . ASP A 1 86 ? 0.371 2.775 -14.778 1.00 70.88 86 ASP A O 1
ATOM 692 N N . PHE A 1 87 ? 0.866 0.911 -13.632 1.00 76.06 87 PHE A N 1
ATOM 693 C CA . PHE A 1 87 ? 0.052 1.207 -12.459 1.00 76.06 87 PHE A CA 1
ATOM 694 C C . PHE A 1 87 ? 0.921 1.131 -11.211 1.00 76.06 87 PHE A C 1
ATOM 696 O O . PHE A 1 87 ? 1.199 0.056 -10.670 1.00 76.06 87 PHE A O 1
ATOM 703 N N . TYR A 1 88 ? 1.337 2.300 -10.742 1.00 75.06 88 TYR A N 1
ATOM 704 C CA . TYR A 1 88 ? 1.995 2.436 -9.461 1.00 75.06 88 TYR A CA 1
ATOM 705 C C . TYR A 1 88 ? 1.704 3.802 -8.828 1.00 75.06 88 TYR A C 1
ATOM 707 O O . TYR A 1 88 ? 1.416 4.776 -9.528 1.00 75.06 88 TYR A O 1
ATOM 715 N N . PRO A 1 89 ? 1.782 3.901 -7.494 1.00 74.94 89 PRO A N 1
ATOM 716 C CA . PRO A 1 89 ? 1.534 5.147 -6.786 1.00 74.94 89 PRO A CA 1
ATOM 717 C C . PRO A 1 89 ? 2.560 6.228 -7.133 1.00 74.94 89 PRO A C 1
ATOM 719 O O . PRO A 1 89 ? 3.767 5.989 -7.076 1.00 74.94 89 PRO A O 1
ATOM 722 N N . SER A 1 90 ? 2.099 7.453 -7.387 1.00 79.69 90 SER A N 1
ATOM 723 C CA . SER A 1 90 ? 2.973 8.593 -7.700 1.00 79.69 90 SER A CA 1
ATOM 724 C C . SER A 1 90 ? 3.968 8.924 -6.581 1.00 79.69 90 SER A C 1
ATOM 726 O O . SER A 1 90 ? 5.073 9.370 -6.874 1.00 79.69 90 SER A O 1
ATOM 728 N N . ILE A 1 91 ? 3.639 8.618 -5.319 1.00 78.75 91 ILE A N 1
ATOM 729 C CA . ILE A 1 91 ? 4.532 8.800 -4.157 1.00 78.75 91 ILE A CA 1
ATOM 730 C C . ILE A 1 91 ? 5.842 7.994 -4.251 1.00 78.75 91 ILE A C 1
ATOM 732 O O . ILE A 1 91 ? 6.787 8.252 -3.502 1.00 78.75 91 ILE A O 1
ATOM 736 N N . LEU A 1 92 ? 5.916 7.001 -5.144 1.00 76.56 92 LEU A N 1
ATOM 737 C CA . LEU A 1 92 ? 7.149 6.261 -5.408 1.00 76.56 92 LEU A CA 1
ATOM 738 C C . LEU A 1 92 ? 8.131 7.017 -6.307 1.00 76.56 92 LEU A C 1
ATOM 740 O O . LEU A 1 92 ? 9.301 6.665 -6.312 1.00 76.56 92 LEU A O 1
ATOM 744 N N . VAL A 1 93 ? 7.682 8.025 -7.056 1.00 78.62 93 VAL A N 1
ATOM 745 C CA . VAL A 1 93 ? 8.498 8.741 -8.059 1.00 78.62 93 VAL A CA 1
ATOM 746 C C . VAL A 1 93 ? 8.721 10.215 -7.678 1.00 78.62 93 VAL A C 1
ATOM 748 O O . VAL A 1 93 ? 9.326 10.966 -8.436 1.00 78.62 93 VAL A O 1
ATOM 751 N N . GLN A 1 94 ? 8.243 10.621 -6.499 1.00 66.94 94 GLN A N 1
ATOM 752 C CA . GLN A 1 94 ? 8.516 11.914 -5.860 1.00 66.94 94 GLN A CA 1
ATOM 753 C C . GLN A 1 94 ? 9.789 11.840 -5.021 1.00 66.94 94 GLN A C 1
ATOM 755 O O . GLN A 1 94 ? 10.609 12.771 -5.151 1.00 66.94 94 GLN A O 1
#

pLDDT: mean 83.17, std 8.94, range [54.25, 94.69]

Secondary structure (DSSP, 8-state):
-TTS-HHHHHHHHTT---HHHHHHHHTT-HHHHHHHIIIIISSSEEEEETTT--HHHHHHHHH-HHHHTT--EEEEE-SS--TT--B--GGG--

Foldseek 3Di:
DVPDDLVVVLVVLVVDPDLVVLVVQLVPDVVSVVNRVVQANQQAEFEDEPVPDDPLLVVLCVVCVSSVVSHNYYHYDYPDQDPVHGRDDPSSND

Organism: Sphaerobolus stellatus (strain SS14) (NCBI:txid990650)

InterPro domains:
  IPR001810 F-box domain [PF12937] (3-41)
  IPR001810 F-box domain [PS50181] (1-46)
  IPR036047 F-box-like domain superfamily [SSF81383] (2-46)

Sequence (94 aa):
LLFLPPELVEPIAADIDSPADLLNLALTCRALHDIIVPFHLHFRKLSFNMSKTPLAFWYGIIVKPRLARCFRTVHVAHNKPDEQGDFYPSILVQ